Protein AF-A0A354P8U9-F1 (afdb_monomer_lite)

Radius of gyration: 21.54 Å; chains: 1; bounding box: 52×64×54 Å

Sequence (150 aa):
MAADGHPPMDRATLKQTVLQDVIAKAKPCNTRRAKASRRRAGNVDAVLSGAEYPSIVEDTFCRHFPTTYRFIRDANKDGWEHQNVIRLLSMRESDLVIHRVARGLMSRQSGLVLTLHDSIFSPADSIHHAEREFREAFAERKIKMQLKIE

Secondary structure (DSSP, 8-state):
-----PPPPPHHHHHHHHHHHHHHT------------------S---SS-----SHHHHHHHHH-HHHHHHHHHHTGGGS-HHHHHHHHHHHHHIIIIIIIIHHHHHH-SS--EEETTEEE--GGGHHHHHHHHHHHHHHTTPPP-----

Structure (mmCIF, N/CA/C/O backbone):
data_AF-A0A354P8U9-F1
#
_entry.id   AF-A0A354P8U9-F1
#
loop_
_atom_site.group_PDB
_atom_site.id
_atom_site.type_symbol
_atom_site.label_atom_id
_atom_site.label_alt_id
_atom_site.label_comp_id
_atom_site.label_asym_id
_atom_site.label_entity_id
_atom_site.label_seq_id
_atom_site.pdbx_PDB_ins_code
_atom_site.Cartn_x
_atom_site.Cartn_y
_atom_site.Cartn_z
_atom_site.occupancy
_atom_site.B_iso_or_equiv
_atom_site.auth_seq_id
_atom_site.auth_comp_id
_atom_site.auth_asym_id
_atom_site.auth_atom_id
_atom_site.pdbx_PDB_model_num
ATOM 1 N N . MET A 1 1 ? 36.461 36.194 -2.225 1.00 44.88 1 MET A N 1
ATOM 2 C CA . MET A 1 1 ? 35.909 34.852 -1.943 1.00 44.88 1 MET A CA 1
ATOM 3 C C . MET A 1 1 ? 34.410 35.021 -1.749 1.00 44.88 1 MET A C 1
ATOM 5 O O . MET A 1 1 ? 33.996 35.414 -0.669 1.00 44.88 1 MET A O 1
ATOM 9 N N . ALA A 1 2 ? 33.624 34.876 -2.818 1.00 40.34 2 ALA A N 1
ATOM 10 C CA . ALA A 1 2 ? 32.165 34.937 -2.748 1.00 40.34 2 ALA A CA 1
ATOM 11 C C . ALA A 1 2 ? 31.645 33.506 -2.577 1.00 40.34 2 ALA A C 1
ATOM 13 O O . ALA A 1 2 ? 32.048 32.618 -3.324 1.00 40.34 2 ALA A O 1
ATOM 14 N N . ALA A 1 3 ? 30.841 33.277 -1.542 1.00 47.34 3 ALA A N 1
ATOM 15 C CA . ALA A 1 3 ? 30.210 31.993 -1.288 1.00 47.34 3 ALA A CA 1
ATOM 16 C C . ALA A 1 3 ? 28.950 31.886 -2.157 1.00 47.34 3 ALA A C 1
ATOM 18 O O . ALA A 1 3 ? 28.000 32.644 -1.955 1.00 47.34 3 ALA A O 1
ATOM 19 N N . ASP A 1 4 ? 28.953 30.959 -3.115 1.00 53.81 4 ASP A N 1
ATOM 20 C CA . ASP A 1 4 ? 27.786 30.626 -3.932 1.00 53.81 4 ASP A CA 1
ATOM 21 C C . ASP A 1 4 ? 26.738 29.912 -3.068 1.00 53.81 4 ASP A C 1
ATOM 23 O O . ASP A 1 4 ? 26.739 28.692 -2.889 1.00 53.81 4 ASP A O 1
ATOM 27 N N . GLY A 1 5 ? 25.849 30.704 -2.473 1.00 48.47 5 GLY A N 1
ATOM 28 C CA . GLY A 1 5 ? 24.690 30.219 -1.738 1.00 48.47 5 GLY A CA 1
ATOM 29 C C . GLY A 1 5 ? 23.571 29.838 -2.699 1.00 48.47 5 GLY A C 1
ATOM 30 O O . GLY A 1 5 ? 22.739 30.677 -3.042 1.00 48.47 5 GLY A O 1
ATOM 31 N N . HIS A 1 6 ? 23.514 28.572 -3.112 1.00 54.97 6 HIS A N 1
ATOM 32 C CA . HIS A 1 6 ? 22.300 28.053 -3.736 1.00 54.97 6 HIS A CA 1
ATOM 33 C C . HIS A 1 6 ? 21.184 27.954 -2.683 1.00 54.97 6 HIS A C 1
ATOM 35 O O . HIS A 1 6 ? 21.385 27.329 -1.638 1.00 54.97 6 HIS A O 1
ATOM 41 N N . PRO A 1 7 ? 20.008 28.560 -2.927 1.00 65.25 7 PRO A N 1
ATOM 42 C CA . PRO A 1 7 ? 18.898 28.482 -1.992 1.00 65.25 7 PRO A CA 1
ATOM 43 C C . PRO A 1 7 ? 18.408 27.029 -1.861 1.00 65.25 7 PRO A C 1
ATOM 45 O O . PRO A 1 7 ? 18.417 26.282 -2.845 1.00 65.25 7 PRO A O 1
ATOM 48 N N . PRO A 1 8 ? 17.966 26.608 -0.663 1.00 62.41 8 PRO A N 1
ATOM 49 C CA . PRO A 1 8 ? 17.454 25.262 -0.450 1.00 62.41 8 PRO A CA 1
ATOM 50 C C . PRO A 1 8 ? 16.191 25.044 -1.291 1.00 62.41 8 PRO A C 1
ATOM 52 O O . PRO A 1 8 ? 15.182 25.724 -1.104 1.00 62.41 8 PRO A O 1
ATOM 55 N N . MET A 1 9 ? 16.245 24.089 -2.223 1.00 64.44 9 MET A N 1
ATOM 56 C CA . MET A 1 9 ? 15.067 23.669 -2.982 1.00 64.44 9 MET A CA 1
ATOM 57 C C . MET A 1 9 ? 14.071 22.957 -2.067 1.00 64.44 9 MET A C 1
ATOM 59 O O . MET A 1 9 ? 14.427 22.044 -1.319 1.00 64.44 9 MET A O 1
ATOM 63 N N . ASP A 1 10 ? 12.801 23.342 -2.174 1.00 77.69 10 ASP A N 1
ATOM 64 C CA . ASP A 1 10 ? 11.712 22.673 -1.478 1.00 77.69 10 ASP A CA 1
ATOM 65 C C . ASP A 1 10 ? 11.542 21.219 -1.982 1.00 77.69 10 ASP A C 1
ATOM 67 O O . ASP A 1 10 ? 11.793 20.875 -3.142 1.00 77.69 10 ASP A O 1
ATOM 71 N N . ARG A 1 11 ? 11.109 20.335 -1.080 1.00 59.62 11 ARG A N 1
ATOM 72 C CA . ARG A 1 11 ? 10.991 18.889 -1.307 1.00 59.62 11 ARG A CA 1
ATOM 73 C C . ARG A 1 11 ? 9.968 18.519 -2.392 1.00 59.62 11 ARG A C 1
ATOM 75 O O . ARG A 1 11 ? 10.105 17.457 -3.003 1.00 59.62 11 ARG A O 1
ATOM 82 N N . ALA A 1 12 ? 8.944 19.339 -2.619 1.00 64.69 12 ALA A N 1
ATOM 83 C CA . ALA A 1 12 ? 7.984 19.194 -3.710 1.00 64.69 12 ALA A CA 1
ATOM 84 C C . ALA A 1 12 ? 8.638 19.528 -5.055 1.00 64.69 12 ALA A C 1
ATOM 86 O O . ALA A 1 12 ? 8.553 18.720 -5.983 1.00 64.69 12 ALA A O 1
ATOM 87 N N . THR A 1 13 ? 9.386 20.633 -5.112 1.00 64.25 13 THR A N 1
ATOM 88 C CA . THR A 1 13 ? 10.177 21.020 -6.287 1.00 64.25 13 THR A CA 1
ATOM 89 C C . THR A 1 13 ? 11.201 19.938 -6.648 1.00 64.25 13 THR A C 1
ATOM 91 O O . THR A 1 13 ? 11.253 19.511 -7.796 1.00 64.25 13 THR A O 1
ATOM 94 N N . LEU A 1 14 ? 11.917 19.36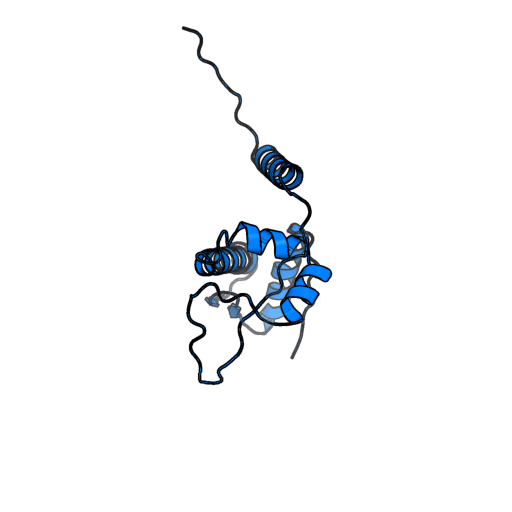7 -5.669 1.00 58.44 14 LEU A N 1
ATOM 95 C CA . LEU A 1 14 ? 12.868 18.270 -5.914 1.00 58.44 14 LEU A CA 1
ATOM 96 C C . LEU A 1 14 ? 12.197 17.037 -6.548 1.00 58.44 14 LEU A C 1
ATOM 98 O O . LEU A 1 14 ? 12.719 16.452 -7.496 1.00 58.44 14 LEU A O 1
ATOM 102 N N . LYS A 1 15 ? 11.020 16.641 -6.049 1.00 60.38 15 LYS A N 1
ATOM 103 C CA . LYS A 1 15 ? 10.273 15.492 -6.588 1.00 60.38 15 LYS A CA 1
ATOM 104 C C . LYS A 1 15 ? 9.775 15.747 -8.007 1.00 60.38 15 LYS A C 1
ATOM 106 O O . LYS A 1 15 ? 9.801 14.832 -8.827 1.00 60.38 15 LYS A O 1
ATOM 111 N N . GLN A 1 16 ? 9.327 16.966 -8.289 1.00 61.44 16 GLN A N 1
ATOM 112 C CA . GLN A 1 16 ? 8.817 17.340 -9.602 1.00 61.44 16 GLN A CA 1
ATOM 113 C C . GLN A 1 16 ? 9.941 17.413 -10.641 1.00 61.44 16 GLN A C 1
ATOM 115 O O . GLN A 1 16 ? 9.772 16.892 -11.743 1.00 61.44 16 GLN A O 1
ATOM 120 N N . THR A 1 17 ? 11.108 17.945 -10.266 1.00 59.94 17 THR A N 1
ATOM 121 C CA . THR A 1 17 ? 12.295 17.985 -11.130 1.00 59.94 17 THR A CA 1
ATOM 122 C C . THR A 1 17 ? 12.790 16.580 -11.459 1.00 59.94 17 THR A C 1
ATOM 124 O O . THR A 1 17 ? 12.998 16.272 -12.626 1.00 59.94 17 THR A O 1
ATOM 127 N N . VAL A 1 18 ? 12.882 15.681 -10.470 1.00 57.62 18 VAL A N 1
ATOM 128 C CA . VAL A 1 18 ? 13.285 14.282 -10.709 1.00 57.62 18 VAL A CA 1
ATOM 129 C C . VAL A 1 18 ? 12.290 13.560 -11.625 1.00 57.62 18 VAL A C 1
ATOM 131 O O . VAL A 1 18 ? 12.704 12.834 -12.525 1.00 57.62 18 VAL A O 1
ATOM 134 N N . LEU A 1 19 ? 10.983 13.781 -11.450 1.00 46.91 19 LEU A N 1
ATOM 135 C CA . LEU A 1 19 ? 9.963 13.147 -12.287 1.00 46.91 19 LEU A CA 1
ATOM 136 C C . LEU A 1 19 ? 10.018 13.639 -13.744 1.00 46.91 19 LEU A C 1
ATOM 138 O O . LEU A 1 19 ? 9.897 12.831 -14.663 1.00 46.91 19 LEU A O 1
ATOM 142 N N . GLN A 1 20 ? 10.231 14.941 -13.968 1.00 54.81 20 GLN A N 1
ATOM 143 C CA . GLN A 1 20 ? 10.373 15.482 -15.323 1.00 54.81 20 GLN A CA 1
ATOM 144 C C . GLN A 1 20 ? 11.660 15.019 -16.007 1.00 54.81 20 GLN A C 1
ATOM 146 O O . GLN A 1 20 ? 11.632 14.712 -17.196 1.00 54.81 20 GLN A O 1
ATOM 151 N N . ASP A 1 21 ? 12.752 14.880 -15.258 1.00 55.19 21 ASP A N 1
ATOM 152 C CA . ASP A 1 21 ? 14.028 14.404 -15.793 1.00 55.19 21 ASP A CA 1
ATOM 153 C C . ASP A 1 21 ? 13.956 12.919 -16.205 1.00 55.19 21 ASP A C 1
ATOM 155 O O . ASP A 1 21 ? 14.505 12.514 -17.233 1.00 55.19 21 ASP A O 1
ATOM 159 N N . VAL A 1 22 ? 13.191 12.115 -15.455 1.00 53.62 22 VAL A N 1
ATOM 160 C CA . VAL A 1 22 ? 12.872 10.719 -15.803 1.00 53.62 22 VAL A CA 1
ATOM 161 C C . VAL A 1 22 ? 12.009 10.646 -17.064 1.00 53.62 22 VAL A C 1
ATOM 163 O O . VAL A 1 22 ? 12.269 9.806 -17.922 1.00 53.62 22 VAL A O 1
ATOM 166 N N . ILE A 1 23 ? 11.024 11.538 -17.222 1.00 56.09 23 ILE A N 1
ATOM 167 C CA . ILE A 1 23 ? 10.161 11.593 -18.416 1.00 56.09 23 ILE A CA 1
ATOM 168 C C . ILE A 1 23 ? 10.946 12.063 -19.651 1.00 56.09 23 ILE A C 1
ATOM 170 O O . ILE A 1 23 ? 10.791 11.482 -20.725 1.00 56.09 23 ILE A O 1
ATOM 174 N N . ALA A 1 24 ? 11.821 13.060 -19.509 1.00 55.09 24 ALA A N 1
ATOM 175 C CA . ALA A 1 24 ? 12.616 13.608 -20.609 1.00 55.09 24 ALA A CA 1
ATOM 176 C C . ALA A 1 24 ? 13.682 12.623 -21.128 1.00 55.09 24 ALA A C 1
ATOM 178 O O . ALA A 1 24 ? 13.987 12.605 -22.319 1.00 55.09 24 ALA A O 1
ATOM 179 N N . LYS A 1 25 ? 14.223 11.759 -20.259 1.00 54.72 25 LYS A N 1
ATOM 180 C CA . LYS A 1 25 ? 15.235 10.742 -20.622 1.00 54.72 25 LYS A CA 1
ATOM 181 C C . LYS A 1 25 ? 14.635 9.436 -21.148 1.00 54.72 25 LYS A C 1
ATOM 183 O O . LYS A 1 25 ? 15.355 8.518 -21.549 1.00 54.72 25 LYS A O 1
ATOM 188 N N . ALA A 1 26 ? 13.314 9.345 -21.169 1.00 40.09 26 ALA A N 1
ATOM 189 C CA . ALA A 1 26 ? 12.591 8.118 -21.409 1.00 40.09 26 ALA A CA 1
ATOM 190 C C . ALA A 1 26 ? 12.460 7.824 -22.920 1.00 40.09 26 ALA A C 1
ATOM 192 O O . ALA A 1 26 ? 11.465 8.179 -23.548 1.00 40.09 26 ALA A O 1
ATOM 193 N N . LYS A 1 27 ? 13.439 7.122 -23.511 1.00 39.12 27 LYS A N 1
ATOM 194 C CA . LYS A 1 27 ? 13.371 6.662 -24.914 1.00 39.12 27 LYS A CA 1
ATOM 195 C C . LYS A 1 27 ? 12.148 5.755 -25.174 1.00 39.12 27 LYS A C 1
ATOM 197 O O . LYS A 1 27 ? 11.745 5.003 -24.276 1.00 39.12 27 LYS A O 1
ATOM 202 N N . PRO A 1 28 ? 11.567 5.787 -26.392 1.00 40.31 28 PRO A N 1
ATOM 203 C CA . PRO A 1 28 ? 10.481 4.890 -26.773 1.00 40.31 28 PRO A CA 1
ATOM 204 C C . PRO A 1 28 ? 10.956 3.431 -26.750 1.00 40.31 28 PRO A C 1
ATOM 206 O O . PRO A 1 28 ? 12.043 3.103 -27.230 1.00 40.31 28 PRO A O 1
ATOM 209 N N . CYS A 1 29 ? 10.137 2.568 -26.146 1.00 38.75 29 CYS A N 1
ATOM 210 C CA . CYS A 1 29 ? 10.390 1.138 -26.013 1.00 38.75 29 CYS A CA 1
ATOM 211 C C . CYS A 1 29 ? 10.425 0.499 -27.407 1.00 38.75 29 CYS A C 1
ATOM 213 O O . CYS A 1 29 ? 9.406 0.412 -28.088 1.00 38.75 29 CYS A O 1
ATOM 215 N N . ASN A 1 30 ? 11.614 0.099 -27.852 1.00 40.59 30 ASN A N 1
ATOM 216 C CA . ASN A 1 30 ? 11.803 -0.526 -29.151 1.00 40.59 30 ASN A CA 1
ATOM 217 C C . ASN A 1 30 ? 11.517 -2.029 -29.009 1.00 40.59 30 ASN A C 1
ATOM 219 O O . ASN A 1 30 ? 12.360 -2.799 -28.549 1.00 40.59 30 ASN A O 1
ATOM 223 N N . THR A 1 31 ? 10.305 -2.446 -29.372 1.00 44.47 31 THR A N 1
ATOM 224 C CA . THR A 1 31 ? 9.878 -3.850 -29.426 1.00 44.47 31 THR A CA 1
ATOM 225 C C . THR A 1 31 ? 10.589 -4.570 -30.570 1.00 44.47 31 THR A C 1
ATOM 227 O O . THR A 1 31 ? 10.040 -4.677 -31.664 1.00 44.47 31 THR A O 1
ATOM 230 N N . ARG A 1 32 ? 11.824 -5.040 -30.362 1.00 48.34 32 ARG A N 1
ATOM 231 C CA . ARG A 1 32 ? 12.491 -5.998 -31.265 1.00 48.34 32 ARG A CA 1
ATOM 232 C C . ARG A 1 32 ? 13.699 -6.646 -30.587 1.00 48.34 32 ARG A C 1
ATOM 234 O O . ARG A 1 32 ? 14.801 -6.114 -30.660 1.00 48.34 32 ARG A O 1
ATOM 241 N N . ARG A 1 33 ? 13.495 -7.833 -30.004 1.00 40.75 33 ARG A N 1
ATOM 242 C CA . ARG A 1 33 ? 14.485 -8.930 -29.952 1.00 40.75 33 ARG A CA 1
ATOM 243 C C . ARG A 1 33 ? 13.848 -10.207 -29.394 1.00 40.75 33 ARG A C 1
ATOM 245 O O . ARG A 1 33 ? 14.095 -10.612 -28.275 1.00 40.75 33 ARG A O 1
ATOM 252 N N . ALA A 1 34 ? 13.037 -10.864 -30.217 1.00 44.59 34 ALA A N 1
ATOM 253 C CA . ALA A 1 34 ? 12.682 -12.260 -30.000 1.00 44.59 34 ALA A CA 1
ATOM 254 C C . ALA A 1 34 ? 13.612 -13.126 -30.855 1.00 44.59 34 ALA A C 1
ATOM 256 O O . ALA A 1 34 ? 13.395 -13.212 -32.062 1.00 44.59 34 ALA A O 1
ATOM 257 N N . LYS A 1 35 ? 14.637 -13.752 -30.259 1.00 41.91 35 LYS A N 1
ATOM 258 C CA . LYS A 1 35 ? 15.224 -15.004 -30.769 1.00 41.91 35 LYS A CA 1
ATOM 259 C C . LYS A 1 35 ? 15.865 -15.830 -29.644 1.00 41.91 35 LYS A C 1
ATOM 261 O O . LYS A 1 35 ? 16.889 -15.445 -29.102 1.00 41.91 35 LYS A O 1
ATOM 266 N N . ALA A 1 36 ? 15.291 -17.026 -29.489 1.00 42.12 36 ALA A N 1
ATOM 267 C CA . ALA A 1 36 ? 15.889 -18.292 -29.058 1.00 42.12 36 ALA A CA 1
ATOM 268 C C . ALA A 1 36 ? 16.226 -18.507 -27.569 1.00 42.12 36 ALA A C 1
ATOM 270 O O . ALA A 1 36 ? 17.277 -18.102 -27.100 1.00 42.12 36 ALA A O 1
ATOM 271 N N . SER A 1 37 ? 15.449 -19.376 -26.910 1.00 38.56 37 SER A N 1
ATOM 272 C CA . SER A 1 37 ? 15.976 -20.651 -26.391 1.00 38.56 37 SER A CA 1
ATOM 273 C C . SER A 1 37 ? 14.838 -21.620 -26.032 1.00 38.56 37 SER A C 1
ATOM 275 O O . SER A 1 37 ? 13.825 -21.240 -25.456 1.00 38.56 37 SER A O 1
ATOM 277 N N . ARG A 1 38 ? 14.991 -22.881 -26.446 1.00 49.38 38 ARG A N 1
ATOM 278 C CA . ARG A 1 38 ? 14.077 -24.020 -26.259 1.00 49.38 38 ARG A CA 1
ATOM 279 C C . ARG A 1 38 ? 14.610 -24.920 -25.129 1.00 49.38 38 ARG A C 1
ATOM 281 O O . ARG A 1 38 ? 15.806 -25.189 -25.127 1.00 49.38 38 ARG A O 1
ATOM 288 N N . ARG A 1 39 ? 13.682 -25.552 -24.380 1.00 45.06 39 ARG A N 1
ATOM 289 C CA . ARG A 1 39 ? 13.834 -26.715 -23.449 1.00 45.06 39 ARG A CA 1
ATOM 290 C C . ARG A 1 39 ? 14.502 -26.349 -22.103 1.00 45.06 39 ARG A C 1
ATOM 292 O O . ARG A 1 39 ? 15.536 -25.712 -22.108 1.00 45.06 39 ARG A O 1
ATOM 299 N N . ARG A 1 40 ? 13.998 -26.711 -20.915 1.00 39.69 40 ARG A N 1
ATOM 300 C CA . ARG A 1 40 ? 13.453 -27.986 -20.399 1.00 39.69 40 ARG A CA 1
ATOM 301 C C . ARG A 1 40 ? 12.501 -27.741 -19.212 1.00 39.69 40 ARG A C 1
ATOM 303 O O . ARG A 1 40 ? 12.618 -26.739 -18.522 1.00 39.69 40 ARG A O 1
ATOM 310 N N . ALA A 1 41 ? 11.618 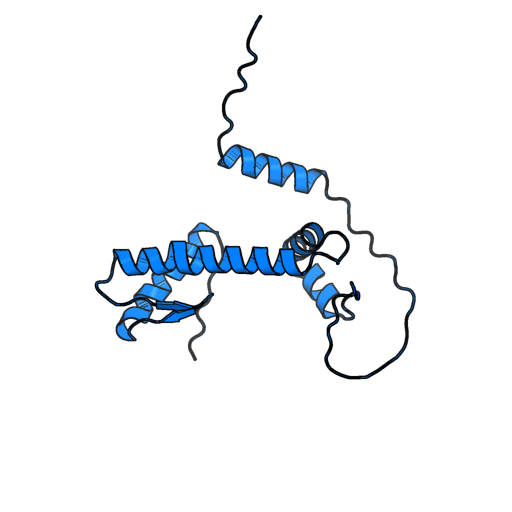-28.709 -18.976 1.00 49.34 41 ALA A N 1
ATOM 311 C CA . ALA A 1 41 ? 10.820 -28.851 -17.764 1.00 49.34 41 ALA A CA 1
ATOM 312 C C . ALA A 1 41 ? 11.678 -29.376 -16.598 1.00 49.34 41 ALA A C 1
ATOM 314 O O . ALA A 1 41 ? 12.513 -30.257 -16.813 1.00 49.34 41 ALA A O 1
ATOM 315 N N . GLY A 1 42 ? 11.436 -28.872 -15.387 1.00 36.66 42 GLY A N 1
ATOM 316 C CA . GLY A 1 42 ? 11.992 -29.414 -14.145 1.00 36.66 42 GLY A CA 1
ATOM 317 C C . GLY A 1 42 ? 12.020 -28.389 -13.011 1.00 36.66 42 GLY A C 1
ATOM 318 O O . GLY A 1 42 ? 12.809 -27.461 -13.072 1.00 36.66 42 GLY A O 1
ATOM 319 N N . ASN A 1 43 ? 11.133 -28.593 -12.032 1.00 39.25 43 ASN A N 1
ATOM 320 C CA . ASN A 1 43 ? 11.117 -28.126 -10.639 1.00 39.25 43 ASN A CA 1
ATOM 321 C C . ASN A 1 43 ? 11.719 -26.762 -10.253 1.00 39.25 43 ASN A C 1
ATOM 323 O O . ASN A 1 43 ? 12.922 -26.560 -10.295 1.00 39.25 43 ASN A O 1
ATOM 327 N N . VAL A 1 44 ? 10.820 -25.915 -9.731 1.00 48.22 44 VAL A N 1
ATOM 328 C CA . VAL A 1 44 ? 10.940 -25.090 -8.511 1.00 48.22 44 VAL A CA 1
ATOM 329 C C . VAL A 1 44 ? 12.365 -24.727 -8.095 1.00 48.22 44 VAL A C 1
ATOM 331 O O . VAL A 1 44 ? 12.839 -25.128 -7.046 1.00 48.22 44 VAL A O 1
ATOM 334 N N . ASP A 1 45 ? 13.003 -23.912 -8.916 1.00 35.81 45 ASP A N 1
ATOM 335 C CA . ASP A 1 45 ? 13.990 -22.938 -8.489 1.00 35.81 45 ASP A CA 1
ATOM 336 C C . ASP A 1 45 ? 13.866 -21.794 -9.493 1.00 35.81 45 ASP A C 1
ATOM 338 O O . ASP A 1 45 ? 14.416 -21.827 -10.595 1.00 35.81 45 ASP A O 1
ATOM 342 N N . ALA A 1 46 ? 13.063 -20.785 -9.145 1.00 43.91 46 ALA A N 1
ATOM 343 C CA . ALA A 1 46 ? 13.072 -19.500 -9.835 1.00 43.91 46 ALA A CA 1
ATOM 344 C C . ALA A 1 46 ? 14.395 -18.797 -9.487 1.00 43.91 46 ALA A C 1
ATOM 346 O O . ALA A 1 46 ? 14.447 -17.829 -8.729 1.00 43.91 46 ALA A O 1
ATOM 347 N N . VAL A 1 47 ? 15.496 -19.368 -9.979 1.00 36.41 47 VAL A N 1
ATOM 348 C CA . VAL A 1 47 ? 16.845 -18.841 -9.853 1.00 36.41 47 VAL A CA 1
ATOM 349 C C . VAL A 1 47 ? 16.859 -17.503 -10.573 1.00 36.41 47 VAL A C 1
ATOM 351 O O . VAL A 1 47 ? 16.738 -17.464 -11.796 1.00 36.41 47 VAL A O 1
ATOM 354 N N . LEU A 1 48 ? 16.979 -16.435 -9.782 1.00 42.47 48 LEU A N 1
ATOM 355 C CA . LEU A 1 48 ? 17.965 -15.331 -9.783 1.00 42.47 48 LEU A CA 1
ATOM 356 C C . LEU A 1 48 ? 18.918 -15.110 -10.983 1.00 42.47 48 LEU A C 1
ATOM 358 O O . LEU A 1 48 ? 19.694 -14.163 -10.969 1.00 42.47 48 LEU A O 1
ATOM 362 N N . SER A 1 49 ? 18.905 -15.927 -12.024 1.00 38.72 49 SER A N 1
ATOM 363 C CA . SER A 1 49 ? 19.322 -15.509 -13.353 1.00 38.72 49 SER A CA 1
ATOM 364 C C . SER A 1 49 ? 18.236 -14.588 -13.896 1.00 38.72 49 SER A C 1
ATOM 366 O O . SER A 1 49 ? 17.060 -14.873 -13.690 1.00 38.72 49 SER A O 1
ATOM 368 N N . GLY A 1 50 ? 18.603 -13.489 -14.557 1.00 45.75 50 GLY A N 1
ATOM 369 C CA . GLY A 1 50 ? 17.684 -12.567 -15.236 1.00 45.75 50 GLY A CA 1
ATOM 370 C C . GLY A 1 50 ? 16.944 -13.218 -16.410 1.00 45.75 50 GLY A C 1
ATOM 371 O O . GLY A 1 50 ? 17.005 -12.722 -17.531 1.00 45.75 50 GLY A O 1
ATOM 372 N N . ALA A 1 51 ? 16.299 -14.356 -16.159 1.00 43.06 51 ALA A N 1
ATOM 373 C CA . ALA A 1 51 ? 15.404 -15.046 -17.046 1.00 43.06 51 ALA A CA 1
ATOM 374 C C . ALA A 1 51 ? 14.295 -14.057 -17.377 1.00 43.06 51 ALA A C 1
ATOM 376 O O . ALA A 1 51 ? 13.498 -13.676 -16.517 1.00 43.06 51 ALA A O 1
ATOM 377 N N . GLU A 1 52 ? 14.317 -13.593 -18.626 1.00 51.69 52 GLU A N 1
ATOM 378 C CA . GLU A 1 52 ? 13.196 -12.909 -19.247 1.00 51.69 52 GLU A CA 1
ATOM 379 C C . GLU A 1 52 ? 11.939 -13.689 -18.875 1.00 51.69 52 GLU A C 1
ATOM 381 O O . GLU A 1 52 ? 11.869 -14.898 -19.126 1.00 51.69 52 GLU A O 1
ATOM 386 N N . TYR A 1 53 ? 10.990 -13.024 -18.212 1.00 50.47 53 TYR A N 1
ATOM 387 C CA . TYR A 1 53 ? 9.705 -13.637 -17.930 1.00 50.47 53 TYR A CA 1
ATOM 388 C C . TYR A 1 53 ? 9.158 -14.087 -19.286 1.00 50.47 53 TYR A C 1
ATOM 390 O O . TYR A 1 53 ? 8.945 -13.260 -20.175 1.00 50.47 53 TYR A O 1
ATOM 398 N N . PRO A 1 54 ? 8.945 -15.393 -19.515 1.00 62.91 54 PRO A N 1
ATOM 399 C CA . PRO A 1 54 ? 8.146 -15.764 -20.651 1.00 62.91 54 PRO A CA 1
ATOM 400 C C . PRO A 1 54 ? 6.763 -15.169 -20.415 1.00 62.91 54 PRO A C 1
ATOM 402 O O . PRO A 1 54 ? 6.317 -15.030 -19.275 1.00 62.91 54 PRO A O 1
ATOM 405 N N . SER A 1 55 ? 6.038 -15.008 -21.510 1.00 63.88 55 SER A N 1
ATOM 406 C CA . SER A 1 55 ? 4.582 -15.002 -21.551 1.00 63.88 55 SER A CA 1
ATOM 407 C C . SER A 1 55 ? 3.931 -13.631 -21.596 1.00 63.88 55 SER A C 1
ATOM 409 O O . SER A 1 55 ? 4.245 -12.719 -20.842 1.00 63.88 55 SER A O 1
ATOM 411 N N . ILE A 1 56 ? 2.928 -13.583 -22.471 1.00 74.50 56 ILE A N 1
ATOM 412 C CA . ILE A 1 56 ? 1.662 -12.845 -22.418 1.00 74.50 56 ILE A CA 1
ATOM 413 C C . ILE A 1 56 ? 1.394 -12.007 -21.159 1.00 74.50 56 ILE A C 1
ATOM 415 O O . ILE A 1 56 ? 0.843 -10.921 -21.302 1.00 74.50 56 ILE A O 1
ATOM 419 N N . VAL A 1 57 ? 1.724 -12.476 -19.952 1.00 75.19 57 VAL A N 1
ATOM 420 C CA . VAL A 1 57 ? 1.584 -11.714 -18.706 1.00 75.19 57 VAL A CA 1
ATOM 421 C C . VAL A 1 57 ? 2.402 -10.421 -18.736 1.00 75.19 57 VAL A C 1
ATOM 423 O O . VAL A 1 57 ? 1.835 -9.369 -18.456 1.00 75.19 57 VAL A O 1
ATOM 426 N N . GLU A 1 58 ? 3.682 -10.460 -19.119 1.00 77.81 58 GLU A N 1
ATOM 427 C CA . GLU A 1 58 ? 4.525 -9.254 -19.176 1.00 77.81 58 GLU A CA 1
ATOM 428 C C . GLU A 1 58 ? 4.040 -8.297 -20.275 1.00 77.81 58 GLU A C 1
ATOM 430 O O . GLU A 1 58 ? 3.897 -7.101 -20.027 1.00 77.81 58 GLU A O 1
ATOM 435 N N . ASP A 1 59 ? 3.667 -8.821 -21.448 1.00 82.62 59 ASP A N 1
ATOM 436 C CA . ASP A 1 59 ? 3.095 -8.025 -22.545 1.00 82.62 59 ASP A CA 1
ATOM 437 C C . ASP A 1 59 ? 1.766 -7.361 -22.151 1.00 82.62 59 ASP A C 1
ATOM 439 O O . ASP A 1 59 ? 1.521 -6.189 -22.448 1.00 82.62 59 ASP A O 1
ATOM 443 N N . THR A 1 60 ? 0.896 -8.107 -21.468 1.00 84.31 60 THR A N 1
ATOM 444 C CA . THR A 1 60 ? -0.397 -7.621 -20.969 1.00 84.31 60 THR A CA 1
ATOM 445 C C . THR A 1 60 ? -0.175 -6.570 -19.889 1.00 84.31 60 THR A C 1
ATOM 447 O O . THR A 1 60 ? -0.766 -5.493 -19.945 1.00 84.31 60 THR A O 1
ATOM 450 N N . PHE A 1 61 ? 0.729 -6.827 -18.944 1.00 82.44 61 PHE A N 1
ATOM 451 C CA . PHE A 1 61 ? 1.071 -5.884 -17.887 1.00 82.44 61 PHE A CA 1
ATOM 452 C C . PHE A 1 61 ? 1.683 -4.597 -18.451 1.00 82.44 61 PHE A C 1
ATOM 454 O O . PHE A 1 61 ? 1.245 -3.509 -18.093 1.00 82.44 61 PHE A O 1
ATOM 461 N N . CYS A 1 62 ? 2.620 -4.700 -19.395 1.00 86.31 62 CYS A N 1
ATOM 462 C CA . CYS A 1 62 ? 3.202 -3.561 -20.104 1.00 86.31 62 CYS A CA 1
ATOM 463 C C . CYS A 1 62 ? 2.128 -2.741 -20.839 1.00 86.31 62 CYS A C 1
ATOM 465 O O . CYS A 1 62 ? 2.145 -1.511 -20.788 1.00 86.31 62 CYS A O 1
ATOM 467 N N . ARG A 1 63 ? 1.150 -3.405 -21.471 1.00 85.88 63 ARG A N 1
ATOM 468 C CA . ARG A 1 63 ? 0.047 -2.742 -22.183 1.00 85.88 63 ARG A CA 1
ATOM 469 C C . ARG A 1 63 ? -0.909 -2.003 -21.246 1.00 85.88 63 ARG A C 1
ATOM 471 O O . ARG A 1 63 ? -1.302 -0.882 -21.556 1.00 85.88 63 ARG A O 1
ATOM 478 N N . HIS A 1 64 ? -1.305 -2.622 -20.136 1.00 87.12 64 HIS A N 1
ATOM 479 C CA . HIS A 1 64 ? -2.294 -2.048 -19.216 1.00 87.12 64 HIS A CA 1
ATOM 480 C C . HIS A 1 64 ? -1.678 -1.109 -18.169 1.00 87.12 64 HIS A C 1
ATOM 482 O O . HIS A 1 64 ? -2.353 -0.196 -17.697 1.00 87.12 64 HIS A O 1
ATOM 488 N N . PHE A 1 65 ? -0.399 -1.292 -17.837 1.00 83.56 65 PHE A N 1
ATOM 489 C CA . PHE A 1 65 ? 0.311 -0.559 -16.787 1.00 83.56 65 PHE A CA 1
ATOM 490 C C . PHE A 1 65 ? 1.704 -0.087 -17.252 1.00 83.56 65 PHE A C 1
ATOM 492 O O . PHE A 1 65 ? 2.712 -0.383 -16.603 1.00 83.56 65 PHE A O 1
ATOM 499 N N . PRO A 1 66 ? 1.804 0.679 -18.355 1.00 85.00 66 PRO A N 1
ATOM 500 C CA . PRO A 1 66 ? 3.090 1.028 -18.967 1.00 85.00 66 PRO A CA 1
ATOM 501 C C . PRO A 1 66 ? 3.996 1.855 -18.046 1.00 85.00 66 PRO A C 1
ATOM 503 O O . PRO A 1 66 ? 5.217 1.706 -18.070 1.00 85.00 66 PRO A O 1
ATOM 506 N N . THR A 1 67 ? 3.420 2.720 -17.210 1.00 82.44 67 THR A N 1
ATOM 507 C CA . THR A 1 67 ? 4.164 3.539 -16.242 1.00 82.44 67 THR A CA 1
ATOM 508 C C . THR A 1 67 ? 4.767 2.689 -15.128 1.00 82.44 67 THR A C 1
ATOM 510 O O . THR A 1 67 ? 5.957 2.815 -14.846 1.00 82.44 67 THR A O 1
ATOM 513 N N . THR A 1 68 ? 3.978 1.786 -14.540 1.00 80.62 68 THR A N 1
ATOM 514 C CA . THR A 1 68 ? 4.436 0.839 -13.513 1.00 80.62 68 THR A CA 1
ATOM 515 C C . THR A 1 68 ? 5.489 -0.108 -14.071 1.00 80.62 68 THR A C 1
ATOM 517 O O . THR A 1 68 ? 6.514 -0.331 -13.435 1.00 80.62 68 THR A O 1
ATOM 520 N N . TYR A 1 69 ? 5.277 -0.616 -15.286 1.00 82.81 69 TYR A N 1
ATOM 521 C CA . TYR A 1 69 ? 6.242 -1.471 -15.965 1.00 82.81 69 TYR A CA 1
ATOM 522 C C . TYR A 1 69 ? 7.591 -0.768 -16.160 1.00 82.81 69 TYR A C 1
ATOM 524 O O . TYR A 1 69 ? 8.626 -1.320 -15.792 1.00 82.81 69 TYR A O 1
ATOM 532 N N . ARG A 1 70 ? 7.596 0.479 -16.656 1.00 83.19 70 ARG A N 1
ATOM 533 C CA . ARG A 1 70 ? 8.836 1.264 -16.795 1.00 83.19 70 ARG A CA 1
ATOM 534 C C . ARG A 1 70 ? 9.516 1.499 -15.458 1.00 83.19 70 ARG A C 1
ATOM 536 O O . ARG A 1 70 ? 10.707 1.253 -15.360 1.00 83.19 70 ARG A O 1
ATOM 543 N N . PHE A 1 71 ? 8.762 1.874 -14.428 1.00 83.56 71 PHE A N 1
ATOM 544 C CA . PHE A 1 71 ? 9.307 2.029 -13.082 1.00 83.56 71 PHE A CA 1
ATOM 545 C C . PHE A 1 71 ? 9.988 0.747 -12.580 1.00 83.56 71 PHE A C 1
ATOM 547 O O . PHE A 1 71 ? 11.110 0.810 -12.088 1.00 83.56 71 PHE A O 1
ATOM 554 N N . ILE A 1 72 ? 9.347 -0.417 -12.743 1.00 80.56 72 ILE A N 1
ATOM 555 C CA . ILE A 1 72 ? 9.923 -1.711 -12.349 1.00 80.56 72 ILE A CA 1
ATOM 556 C C . ILE A 1 72 ? 11.197 -2.004 -13.147 1.00 80.56 72 ILE A C 1
ATOM 558 O O . ILE A 1 72 ? 12.175 -2.465 -12.568 1.00 80.56 72 ILE A O 1
ATOM 562 N N . ARG A 1 73 ? 11.213 -1.734 -14.458 1.00 80.75 73 ARG A N 1
ATOM 563 C CA . ARG A 1 73 ? 12.394 -1.957 -15.310 1.00 80.75 73 ARG A CA 1
ATOM 564 C C . ARG A 1 73 ? 13.535 -0.994 -14.987 1.00 80.75 73 ARG A C 1
ATOM 566 O O . ARG A 1 73 ? 14.682 -1.424 -14.963 1.00 80.75 73 ARG A O 1
ATOM 573 N N . ASP A 1 74 ? 13.226 0.263 -14.687 1.00 80.25 74 ASP A N 1
ATOM 574 C CA . ASP A 1 74 ? 14.205 1.272 -14.277 1.00 80.25 74 ASP A CA 1
ATOM 575 C C . ASP A 1 74 ? 14.803 0.936 -12.904 1.00 80.25 74 ASP A C 1
ATOM 577 O O . ASP A 1 74 ? 16.006 1.096 -12.697 1.00 80.25 74 ASP A O 1
ATOM 581 N N . ALA A 1 75 ? 13.975 0.436 -11.981 1.00 74.62 75 ALA A N 1
ATOM 582 C CA . ALA A 1 75 ? 14.398 -0.010 -10.656 1.00 74.62 75 ALA A CA 1
ATOM 583 C C . ALA A 1 75 ? 15.110 -1.376 -10.675 1.00 74.62 75 ALA A C 1
ATOM 585 O O . ALA A 1 75 ? 15.885 -1.665 -9.772 1.00 74.62 75 ALA A O 1
ATOM 586 N N . ASN A 1 76 ? 14.865 -2.207 -11.692 1.00 75.69 76 ASN A N 1
ATOM 587 C CA . ASN A 1 76 ? 15.526 -3.495 -11.918 1.00 75.69 76 ASN A CA 1
ATOM 588 C C . ASN A 1 76 ? 16.537 -3.404 -13.070 1.00 75.69 76 ASN A C 1
ATOM 590 O O . ASN A 1 76 ? 16.529 -4.246 -13.978 1.00 75.69 76 ASN A O 1
ATOM 594 N N . LYS A 1 77 ? 17.357 -2.348 -13.086 1.00 66.19 77 LYS A N 1
ATOM 595 C CA . LYS A 1 77 ? 18.335 -2.134 -14.156 1.00 66.19 77 LYS A CA 1
ATOM 596 C C . LYS A 1 77 ? 19.212 -3.388 -14.286 1.00 66.19 77 LYS A C 1
ATOM 598 O O . LYS A 1 77 ? 19.752 -3.884 -13.305 1.00 66.19 77 LYS A O 1
ATOM 603 N N . ASP A 1 78 ? 19.257 -3.943 -15.494 1.00 63.22 78 ASP A N 1
ATOM 604 C CA . ASP A 1 78 ? 20.016 -5.149 -15.866 1.00 63.22 78 ASP A CA 1
ATOM 605 C C . ASP A 1 78 ? 19.525 -6.494 -15.285 1.00 63.22 78 ASP A C 1
ATOM 607 O O . ASP A 1 78 ? 20.175 -7.522 -15.464 1.00 63.22 78 ASP A O 1
ATOM 611 N N . GLY A 1 79 ? 18.346 -6.542 -14.652 1.00 61.62 79 GLY A N 1
ATOM 612 C CA . GLY A 1 79 ? 17.698 -7.795 -14.229 1.00 61.62 79 GLY A CA 1
ATOM 613 C C . GLY A 1 79 ? 18.322 -8.483 -13.007 1.00 61.62 79 GLY A C 1
ATOM 614 O O . GLY A 1 79 ? 17.796 -9.496 -12.552 1.00 61.62 79 GLY A O 1
ATOM 615 N N . TRP A 1 80 ? 19.408 -7.929 -12.462 1.00 56.66 80 TRP A N 1
ATOM 616 C CA . TRP A 1 80 ? 20.120 -8.438 -11.282 1.00 56.66 80 TRP A CA 1
ATOM 617 C C . TRP A 1 80 ? 19.601 -7.862 -9.958 1.00 56.66 80 TRP A C 1
ATOM 619 O O . TRP A 1 80 ? 19.926 -8.365 -8.885 1.00 56.66 80 TRP A O 1
ATOM 629 N N . GLU A 1 81 ? 18.756 -6.834 -10.017 1.00 69.56 81 GLU A N 1
ATOM 630 C CA . GLU A 1 81 ? 18.315 -6.065 -8.853 1.00 69.56 81 GLU A CA 1
ATOM 631 C C . GLU A 1 81 ? 16.848 -6.315 -8.485 1.00 69.56 81 GLU A C 1
ATOM 633 O O . GLU A 1 81 ? 16.213 -5.510 -7.804 1.00 69.56 81 GLU A O 1
ATOM 638 N N . HIS A 1 82 ? 16.280 -7.455 -8.880 1.00 73.62 82 HIS A N 1
ATOM 639 C CA . HIS A 1 82 ? 14.883 -7.773 -8.573 1.00 73.62 82 HIS A CA 1
ATOM 640 C C . HIS A 1 82 ? 14.590 -7.714 -7.061 1.00 73.62 82 HIS A C 1
ATOM 642 O O . HIS A 1 82 ? 13.545 -7.218 -6.638 1.00 73.62 82 HIS A O 1
ATOM 648 N N . GLN A 1 83 ? 15.561 -8.115 -6.233 1.00 73.62 83 GLN A N 1
ATOM 649 C CA . GLN A 1 83 ? 15.482 -7.973 -4.778 1.00 73.62 83 GLN A CA 1
ATOM 650 C C . GLN A 1 83 ? 15.374 -6.510 -4.316 1.00 73.62 83 GLN A C 1
ATOM 652 O O . GLN A 1 83 ? 14.718 -6.244 -3.312 1.00 73.62 83 GLN A O 1
ATOM 657 N N . ASN A 1 84 ? 15.973 -5.552 -5.031 1.00 76.94 84 ASN A N 1
ATOM 658 C CA . ASN A 1 84 ? 15.864 -4.126 -4.713 1.00 76.94 84 ASN A CA 1
ATOM 659 C C .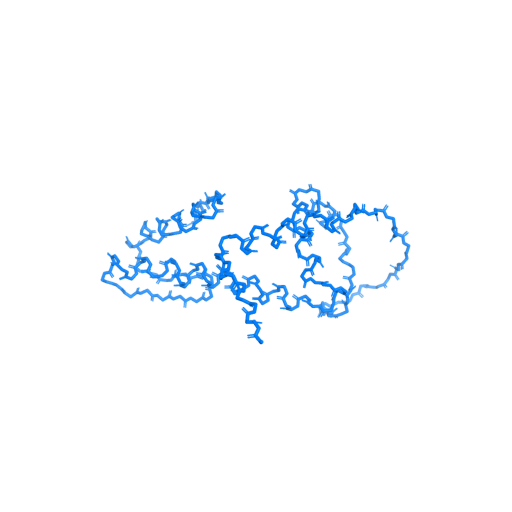 ASN A 1 84 ? 14.461 -3.599 -5.017 1.00 76.94 84 ASN A C 1
ATOM 661 O O . ASN A 1 84 ? 13.925 -2.826 -4.225 1.00 76.94 84 ASN A O 1
ATOM 665 N N . VAL A 1 85 ? 13.836 -4.057 -6.108 1.00 80.00 85 VAL A N 1
ATOM 666 C CA . VAL A 1 85 ? 12.435 -3.724 -6.411 1.00 80.00 85 VAL A CA 1
ATOM 667 C C . VAL A 1 85 ? 11.507 -4.269 -5.336 1.00 80.00 85 VAL A C 1
ATOM 669 O O . VAL A 1 85 ? 10.683 -3.519 -4.818 1.00 80.00 85 VAL A O 1
ATOM 672 N N . ILE A 1 86 ? 11.676 -5.538 -4.950 1.00 81.00 86 ILE A N 1
ATOM 673 C CA . ILE A 1 86 ? 10.894 -6.141 -3.865 1.00 81.00 86 ILE A CA 1
ATOM 674 C C . ILE A 1 86 ? 11.086 -5.342 -2.575 1.00 81.00 86 ILE A C 1
ATOM 676 O O . ILE A 1 86 ? 10.105 -4.906 -1.984 1.00 81.00 86 ILE A O 1
ATOM 680 N N . ARG A 1 87 ? 12.334 -5.060 -2.174 1.00 83.44 87 ARG A N 1
ATOM 681 C CA . ARG A 1 87 ? 12.621 -4.244 -0.982 1.00 83.44 87 ARG A CA 1
ATOM 682 C C . ARG A 1 87 ? 11.952 -2.876 -1.049 1.00 83.44 87 ARG A C 1
ATOM 684 O O . ARG A 1 87 ? 11.387 -2.435 -0.055 1.00 83.44 87 ARG A O 1
ATOM 691 N N . LEU A 1 88 ? 11.990 -2.213 -2.204 1.00 84.06 88 LEU A N 1
ATOM 692 C CA . LEU A 1 88 ? 11.360 -0.912 -2.390 1.00 84.06 88 LEU A CA 1
ATOM 693 C C . LEU A 1 88 ? 9.839 -0.998 -2.238 1.00 84.06 88 LEU A C 1
ATOM 695 O O . LEU A 1 88 ? 9.262 -0.161 -1.547 1.00 84.06 88 LEU A O 1
ATOM 699 N N . LEU A 1 89 ? 9.194 -1.995 -2.847 1.00 84.81 89 LEU A N 1
ATOM 700 C CA . LEU A 1 89 ? 7.753 -2.213 -2.715 1.00 84.81 89 LEU A CA 1
ATOM 701 C C . LEU A 1 89 ? 7.378 -2.528 -1.264 1.00 84.81 89 LEU A C 1
ATOM 703 O O . LEU A 1 89 ? 6.553 -1.817 -0.697 1.00 84.81 89 LEU A O 1
ATOM 707 N N . SER A 1 90 ? 8.082 -3.459 -0.618 1.00 84.81 90 SER A N 1
ATOM 708 C CA . SER A 1 90 ? 7.856 -3.802 0.789 1.00 84.81 90 SER A CA 1
ATOM 709 C C . SER A 1 90 ? 8.078 -2.616 1.733 1.00 84.81 90 SER A C 1
ATOM 711 O O . SER A 1 90 ? 7.328 -2.439 2.692 1.00 84.81 90 SER A O 1
ATOM 713 N N . MET A 1 91 ? 9.067 -1.754 1.464 1.00 86.69 91 MET A N 1
ATOM 714 C CA . MET A 1 91 ? 9.250 -0.501 2.206 1.00 86.69 91 MET A CA 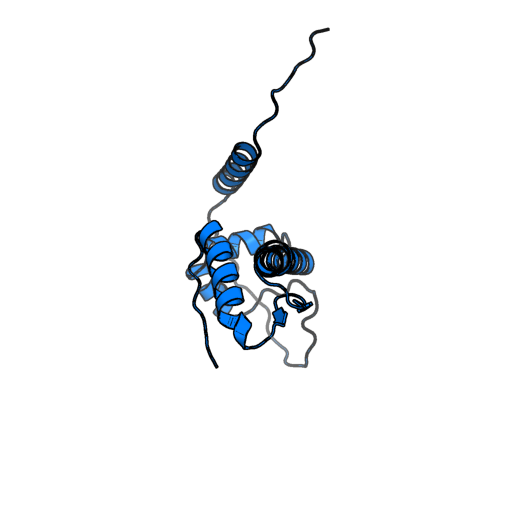1
ATOM 715 C C . MET A 1 91 ? 8.067 0.456 2.016 1.00 86.69 91 MET A C 1
ATOM 717 O O . MET A 1 91 ? 7.658 1.119 2.967 1.00 86.69 91 MET A O 1
ATOM 721 N N . ARG A 1 92 ? 7.515 0.558 0.801 1.00 86.62 92 ARG A N 1
ATOM 722 C CA . ARG A 1 92 ? 6.367 1.434 0.507 1.00 86.62 92 ARG A CA 1
ATOM 723 C C . ARG A 1 92 ? 5.064 0.915 1.103 1.00 86.62 92 ARG A C 1
ATOM 725 O O . ARG A 1 92 ? 4.249 1.731 1.538 1.00 86.62 92 ARG A O 1
ATOM 732 N N . GLU A 1 93 ? 4.883 -0.398 1.119 1.00 87.44 93 GLU A N 1
ATOM 733 C CA . GLU A 1 93 ? 3.768 -1.081 1.777 1.00 87.44 93 GLU A CA 1
ATOM 734 C C . GLU A 1 93 ? 3.850 -0.889 3.291 1.00 87.44 93 GLU A C 1
ATOM 736 O O . GLU A 1 93 ? 2.899 -0.400 3.898 1.00 87.44 93 GLU A O 1
ATOM 741 N N . SER A 1 94 ? 5.023 -1.131 3.881 1.00 88.56 94 SER A N 1
ATOM 742 C CA . SER A 1 94 ? 5.255 -0.925 5.315 1.00 88.56 94 SER A CA 1
ATOM 743 C C . SER A 1 94 ? 5.050 0.539 5.725 1.00 88.56 94 SER A C 1
ATOM 745 O O . SER A 1 94 ? 4.425 0.810 6.745 1.00 88.56 94 SER A O 1
ATOM 747 N N . ASP A 1 95 ? 5.511 1.505 4.919 1.00 89.69 95 ASP A N 1
ATOM 748 C CA . ASP A 1 95 ? 5.258 2.936 5.157 1.00 89.69 95 ASP A CA 1
ATOM 749 C C . ASP A 1 95 ? 3.762 3.272 5.147 1.00 89.69 95 ASP A C 1
ATOM 751 O O . ASP A 1 95 ? 3.290 4.045 5.981 1.00 89.69 95 ASP A O 1
ATOM 755 N N . LEU A 1 96 ? 2.997 2.682 4.225 1.00 90.00 96 LEU A N 1
ATOM 756 C CA . LEU A 1 96 ? 1.552 2.875 4.183 1.00 90.00 96 LEU A CA 1
ATOM 757 C C . LEU A 1 96 ? 0.890 2.305 5.444 1.00 90.00 96 LEU A C 1
ATOM 759 O O . LEU A 1 96 ? 0.189 3.028 6.149 1.00 90.00 96 LEU A O 1
ATOM 763 N N . VAL A 1 97 ? 1.134 1.030 5.740 1.00 90.50 97 VAL A N 1
ATOM 764 C CA . VAL A 1 97 ? 0.415 0.294 6.786 1.00 90.50 97 VAL A CA 1
ATOM 765 C C . VAL A 1 97 ? 0.855 0.726 8.183 1.00 90.50 97 VAL A C 1
ATOM 767 O O . VAL A 1 97 ? 0.019 1.069 9.016 1.00 90.50 97 VAL A O 1
ATOM 770 N N . ILE A 1 98 ? 2.160 0.786 8.446 1.00 88.69 98 ILE A N 1
ATOM 771 C CA . ILE A 1 98 ? 2.692 1.072 9.784 1.00 88.69 98 ILE A CA 1
ATOM 772 C C . ILE A 1 98 ? 2.662 2.575 10.064 1.00 88.69 98 ILE A C 1
ATOM 774 O O . ILE A 1 98 ? 2.141 3.017 11.087 1.00 88.69 98 ILE A O 1
ATOM 778 N N . HIS A 1 99 ? 3.218 3.393 9.168 1.00 87.38 99 HIS A N 1
ATOM 779 C CA . HIS A 1 99 ? 3.421 4.810 9.482 1.00 87.38 99 HIS A CA 1
ATOM 780 C C . HIS A 1 99 ? 2.196 5.686 9.233 1.00 87.38 99 HIS A C 1
ATOM 782 O O . HIS A 1 99 ? 2.088 6.743 9.863 1.00 87.38 99 HIS A O 1
ATOM 788 N N . ARG A 1 100 ? 1.275 5.274 8.352 1.00 89.75 100 ARG A N 1
ATOM 789 C CA . ARG A 1 100 ? 0.026 6.014 8.125 1.00 89.75 100 ARG A CA 1
ATOM 790 C C . ARG A 1 100 ? -1.155 5.359 8.812 1.00 89.75 100 ARG A C 1
ATOM 792 O O . ARG A 1 100 ? -1.716 5.964 9.720 1.00 89.75 100 ARG A O 1
ATOM 799 N N . VAL A 1 101 ? -1.496 4.133 8.424 1.00 91.19 101 VAL A N 1
ATOM 800 C CA . VAL A 1 101 ? -2.743 3.503 8.879 1.00 91.19 101 VAL A CA 1
ATOM 801 C C . VAL A 1 101 ? -2.697 3.194 10.375 1.00 91.19 101 VAL A C 1
ATOM 803 O O . VAL A 1 101 ? -3.559 3.659 11.117 1.00 91.19 101 VAL A O 1
ATOM 806 N N . ALA A 1 102 ? -1.668 2.489 10.854 1.00 90.06 102 ALA A N 1
ATOM 807 C CA . ALA A 1 102 ? -1.566 2.154 12.274 1.00 90.06 102 ALA A CA 1
ATOM 808 C C . ALA A 1 102 ? -1.421 3.404 13.152 1.00 90.06 102 ALA A C 1
ATOM 810 O O . ALA A 1 102 ? -2.044 3.488 14.208 1.00 90.06 102 ALA A O 1
ATOM 811 N N . ARG A 1 103 ? -0.688 4.427 12.690 1.00 90.25 103 ARG A N 1
ATOM 812 C CA . ARG A 1 103 ? -0.622 5.725 13.380 1.00 90.25 103 ARG A CA 1
ATOM 813 C C . ARG A 1 103 ? -2.007 6.372 13.518 1.00 90.25 103 ARG A C 1
ATOM 815 O O . ARG A 1 103 ? -2.340 6.859 14.598 1.00 90.25 103 ARG A O 1
ATOM 822 N N . GLY A 1 104 ? -2.791 6.389 12.442 1.00 89.38 104 GLY A N 1
ATOM 823 C CA . GLY A 1 104 ? -4.160 6.906 12.433 1.00 89.38 104 GLY A CA 1
ATOM 824 C C . GLY A 1 104 ? -5.061 6.167 13.422 1.00 89.38 104 GLY A C 1
ATOM 825 O O . GLY A 1 104 ? -5.701 6.798 14.267 1.00 89.38 104 GLY A O 1
ATOM 826 N N . LEU A 1 105 ? -4.999 4.833 13.415 1.00 90.06 105 LEU A N 1
ATOM 827 C CA . LEU A 1 105 ? -5.714 3.968 14.357 1.00 90.06 105 LEU A CA 1
ATOM 828 C C . LEU A 1 105 ? -5.339 4.257 15.815 1.00 90.06 105 LEU A C 1
ATOM 830 O O . LEU A 1 105 ? -6.216 4.549 16.626 1.00 90.06 105 LEU A O 1
ATOM 834 N N . MET A 1 106 ? -4.042 4.270 16.133 1.00 88.94 106 MET A N 1
ATOM 835 C CA . MET A 1 106 ? -3.543 4.543 17.487 1.00 88.94 106 MET A CA 1
ATOM 836 C C . MET A 1 106 ? -3.936 5.935 17.993 1.00 88.94 106 MET A C 1
ATOM 838 O O . MET A 1 106 ? -4.139 6.124 19.187 1.00 88.94 106 MET A O 1
ATOM 842 N N . SER A 1 107 ? -4.046 6.923 17.100 1.00 88.12 107 SER A N 1
ATOM 843 C CA . SER A 1 107 ? -4.419 8.289 17.488 1.00 88.12 107 SER A CA 1
ATOM 844 C C . SER A 1 107 ? -5.900 8.455 17.841 1.00 88.12 107 SER A C 1
ATOM 846 O O . SER A 1 107 ? -6.267 9.438 18.482 1.00 88.12 107 SER A O 1
ATOM 848 N N . ARG A 1 108 ? -6.758 7.518 17.417 1.00 82.38 108 ARG A N 1
ATOM 849 C CA . ARG A 1 108 ? -8.220 7.638 17.523 1.00 82.38 108 ARG A CA 1
ATOM 850 C C . ARG A 1 108 ? -8.867 6.540 18.361 1.00 82.38 108 ARG A C 1
ATOM 852 O O . ARG A 1 108 ? -10.045 6.667 18.684 1.00 82.38 108 ARG A O 1
ATOM 859 N N . GLN A 1 109 ? -8.137 5.478 18.690 1.00 76.38 109 GLN A N 1
ATOM 860 C CA . GLN A 1 109 ? -8.650 4.350 19.457 1.00 76.38 109 GLN A CA 1
ATOM 861 C C . GLN A 1 109 ? -7.790 4.062 20.687 1.00 76.38 109 GLN A C 1
ATOM 863 O O . GLN A 1 109 ? -6.564 4.046 20.623 1.00 76.38 109 GLN A O 1
ATOM 868 N N . SER A 1 110 ? -8.453 3.755 21.801 1.00 66.62 110 SER A N 1
ATOM 869 C CA . SER A 1 110 ? -7.838 3.139 22.977 1.00 66.62 110 SER A CA 1
ATOM 870 C C . SER A 1 110 ? -7.894 1.616 22.824 1.00 66.62 110 SER A C 1
ATOM 872 O O . SER A 1 110 ? -8.761 0.958 23.396 1.00 66.62 110 SER A O 1
ATOM 874 N N . GLY A 1 111 ? -7.026 1.049 21.988 1.00 80.69 111 GLY A N 1
ATOM 875 C CA . GLY A 1 111 ? -7.012 -0.389 21.717 1.00 80.69 111 GLY A CA 1
ATOM 876 C C . GLY A 1 111 ? -5.651 -0.882 21.244 1.00 80.69 111 GLY A C 1
ATOM 877 O O . GLY A 1 111 ? -4.818 -0.100 20.785 1.00 80.69 111 GLY A O 1
ATOM 878 N N . LEU A 1 112 ? -5.419 -2.190 21.371 1.00 85.56 112 LEU A N 1
ATOM 879 C CA . LEU A 1 112 ? -4.218 -2.824 20.838 1.00 85.56 112 LEU A CA 1
ATOM 880 C C . LEU A 1 112 ? -4.321 -2.898 19.310 1.00 85.56 112 LEU A C 1
ATOM 882 O O . LEU A 1 112 ? -5.247 -3.508 18.778 1.00 85.56 112 LEU A O 1
ATOM 886 N N . VAL A 1 113 ? -3.345 -2.307 18.625 1.00 88.56 113 VAL A N 1
ATOM 887 C CA . VAL A 1 113 ? -3.148 -2.439 17.178 1.00 88.56 113 VAL A CA 1
ATOM 888 C C . VAL A 1 113 ? -1.841 -3.188 16.968 1.00 88.56 113 VAL A C 1
ATOM 890 O O . VAL A 1 113 ? -0.792 -2.735 17.428 1.00 88.56 113 VAL A O 1
ATOM 893 N N . LEU A 1 114 ? -1.897 -4.329 16.283 1.00 90.81 114 LEU A N 1
ATOM 894 C CA . LEU A 1 114 ? -0.711 -5.092 15.900 1.00 90.81 114 LEU A CA 1
ATOM 895 C C . LEU A 1 114 ? -0.579 -5.060 14.379 1.00 90.81 114 LEU A C 1
ATOM 897 O O . LEU A 1 114 ? -1.538 -5.339 13.664 1.00 90.81 114 LEU A O 1
ATOM 901 N N . THR A 1 115 ? 0.607 -4.733 13.880 1.00 89.75 115 THR A N 1
ATOM 902 C CA . THR A 1 115 ? 0.913 -4.822 12.453 1.00 89.75 115 THR A CA 1
ATOM 903 C C . THR A 1 115 ? 1.870 -5.977 12.191 1.00 89.75 115 THR A C 1
ATOM 905 O O . THR A 1 115 ? 2.808 -6.211 12.954 1.00 89.75 115 THR A O 1
ATOM 908 N N . LEU A 1 116 ? 1.638 -6.701 11.098 1.00 85.56 116 LEU A N 1
ATOM 909 C CA . LEU A 1 116 ? 2.555 -7.711 10.579 1.00 85.56 116 LEU A CA 1
ATOM 910 C C . LEU A 1 116 ? 2.674 -7.498 9.071 1.00 85.56 116 LEU A C 1
ATOM 912 O O . LEU A 1 116 ? 1.747 -7.807 8.331 1.00 85.56 116 LEU A O 1
ATOM 916 N N . HIS A 1 117 ? 3.803 -6.945 8.628 1.00 83.25 117 HIS A N 1
ATOM 917 C CA . HIS A 1 117 ? 4.020 -6.528 7.239 1.00 83.25 117 HIS A CA 1
ATOM 918 C C . HIS A 1 117 ? 2.926 -5.578 6.720 1.00 83.25 117 HIS A C 1
ATOM 920 O O . HIS A 1 117 ? 2.845 -4.428 7.154 1.00 83.25 117 HIS A O 1
ATOM 926 N N . ASP A 1 118 ? 2.113 -6.057 5.785 1.00 81.50 118 ASP A N 1
ATOM 927 C CA . ASP A 1 118 ? 1.022 -5.355 5.117 1.00 81.50 118 ASP A CA 1
ATOM 928 C C . ASP A 1 118 ? -0.337 -5.552 5.814 1.00 81.50 118 ASP A C 1
ATOM 930 O O . ASP A 1 118 ? -1.355 -5.024 5.366 1.00 81.50 118 ASP A O 1
ATOM 934 N N . SER A 1 119 ? -0.351 -6.280 6.932 1.00 86.75 119 SER A N 1
ATOM 935 C CA . SER A 1 119 ? -1.557 -6.667 7.654 1.00 86.75 119 SER A CA 1
ATOM 936 C C . SER A 1 119 ? -1.703 -5.918 8.980 1.00 86.75 119 SER A C 1
ATOM 938 O O . SER A 1 119 ? -0.721 -5.637 9.676 1.00 86.75 119 SER A O 1
ATOM 940 N N . ILE A 1 120 ? -2.953 -5.628 9.350 1.00 89.88 120 ILE A N 1
ATOM 941 C CA . ILE A 1 120 ? -3.331 -5.022 10.631 1.00 89.88 120 ILE A CA 1
ATOM 942 C C . ILE A 1 120 ? -4.277 -5.969 11.357 1.00 89.88 120 ILE A C 1
ATOM 944 O O . ILE A 1 120 ? -5.296 -6.380 10.808 1.00 89.88 120 ILE A O 1
ATOM 948 N N . PHE A 1 121 ? -3.953 -6.266 12.608 1.00 91.38 121 PHE A N 1
ATOM 949 C CA . PHE A 1 121 ? -4.808 -6.992 13.530 1.00 91.38 121 PHE A CA 1
ATOM 950 C C . PHE A 1 121 ? -5.382 -6.003 14.540 1.00 91.38 121 PHE A C 1
ATOM 952 O O . PHE A 1 121 ? -4.647 -5.291 15.232 1.00 91.38 121 PHE A O 1
ATOM 959 N N . SER A 1 122 ? -6.707 -5.971 14.613 1.00 88.69 122 SER A N 1
ATOM 960 C CA . SER A 1 122 ? -7.475 -5.148 15.539 1.00 88.69 122 SER A CA 1
ATOM 961 C C . SER A 1 122 ? -8.671 -5.940 16.069 1.00 88.69 122 SER A C 1
ATOM 963 O O . SER A 1 122 ? -9.066 -6.939 15.461 1.00 88.69 122 SER A O 1
ATOM 965 N N . PRO A 1 123 ? -9.299 -5.487 17.162 1.00 89.00 123 PRO A N 1
ATOM 966 C CA . PRO A 1 123 ? -10.633 -5.941 17.538 1.00 89.00 123 PRO A CA 1
ATOM 967 C C . PRO A 1 123 ? -11.638 -5.816 16.376 1.00 89.00 123 PRO A C 1
ATOM 969 O O . PRO A 1 123 ? -11.508 -4.937 15.519 1.00 89.00 123 PRO A O 1
ATOM 972 N N . ALA A 1 124 ? -12.636 -6.704 16.328 1.00 88.44 124 ALA A N 1
ATOM 973 C CA . ALA A 1 124 ? -13.584 -6.786 15.211 1.00 88.44 124 ALA A CA 1
ATOM 974 C C . ALA A 1 124 ? -14.457 -5.525 15.061 1.00 88.44 124 ALA A C 1
ATOM 976 O O . ALA A 1 124 ? -14.751 -5.095 13.948 1.00 88.44 124 ALA A O 1
ATOM 977 N N . ASP A 1 125 ? -14.814 -4.890 16.177 1.00 89.12 125 ASP A N 1
ATOM 978 C CA . ASP A 1 125 ? -15.544 -3.615 16.218 1.00 89.12 125 ASP A CA 1
ATOM 979 C C . ASP A 1 125 ? -14.751 -2.438 15.611 1.00 89.12 125 ASP A C 1
ATOM 981 O O . ASP A 1 125 ? -15.320 -1.408 15.250 1.00 89.12 125 ASP A O 1
ATOM 985 N N . SER A 1 126 ? -13.438 -2.605 15.438 1.00 87.06 126 SER A N 1
ATOM 986 C CA . SER A 1 126 ? -12.521 -1.580 14.941 1.00 87.06 126 SER A CA 1
ATOM 987 C C . SER A 1 126 ? -12.316 -1.616 13.424 1.00 87.06 126 SER A C 1
ATOM 989 O O . SER A 1 126 ? -11.617 -0.760 12.877 1.00 87.06 126 SER A O 1
ATOM 991 N N . ILE A 1 127 ? -12.957 -2.550 12.712 1.00 88.19 127 ILE A N 1
ATOM 992 C CA . ILE A 1 127 ? -12.778 -2.727 11.262 1.00 88.19 127 ILE A CA 1
ATOM 993 C C . ILE A 1 127 ? -13.116 -1.463 10.456 1.00 88.19 127 ILE A C 1
ATOM 995 O O . ILE A 1 127 ? -12.380 -1.093 9.543 1.00 88.19 127 ILE A O 1
ATOM 999 N N . HIS A 1 128 ? -14.172 -0.738 10.837 1.00 89.75 128 HIS A N 1
ATOM 1000 C CA . HIS A 1 128 ? -14.572 0.503 10.166 1.00 89.75 128 HIS A CA 1
ATOM 1001 C C . HIS A 1 128 ? -13.540 1.622 10.333 1.00 89.75 128 HIS A C 1
ATOM 1003 O O . HIS A 1 128 ? -13.388 2.476 9.457 1.00 89.75 128 HIS A O 1
ATOM 1009 N N . HIS A 1 129 ? -12.809 1.621 11.449 1.00 90.31 129 HIS A N 1
ATOM 1010 C CA . HIS A 1 129 ? -11.718 2.559 11.659 1.00 90.31 129 HIS A CA 1
ATOM 1011 C C . HIS A 1 129 ? -10.534 2.210 10.766 1.00 90.31 129 HIS A C 1
ATOM 1013 O O . HIS A 1 129 ? -10.028 3.099 10.087 1.00 90.31 129 HIS A O 1
ATOM 1019 N N . ALA A 1 130 ? -10.153 0.932 10.686 1.00 89.88 130 ALA A N 1
ATOM 1020 C CA . ALA A 1 130 ? -9.079 0.494 9.797 1.00 89.88 130 ALA A CA 1
ATOM 1021 C C . ALA A 1 130 ? -9.402 0.838 8.339 1.00 89.88 130 ALA A C 1
ATOM 1023 O O . ALA A 1 130 ? -8.586 1.457 7.657 1.00 89.88 130 ALA A O 1
ATOM 1024 N N . GLU A 1 131 ? -10.623 0.538 7.889 1.00 92.12 131 GLU A N 1
ATOM 1025 C CA . GLU A 1 131 ? -11.087 0.890 6.547 1.00 92.12 131 GLU A CA 1
ATOM 1026 C C . GLU A 1 131 ? -10.975 2.397 6.277 1.00 92.12 131 GLU A C 1
ATOM 1028 O O . GLU A 1 131 ? -10.492 2.801 5.216 1.00 92.12 131 GLU A O 1
ATOM 1033 N N . ARG A 1 132 ? -11.396 3.240 7.230 1.00 92.56 132 ARG A N 1
ATOM 1034 C CA . ARG A 1 132 ? -11.295 4.697 7.097 1.00 92.56 132 ARG A CA 1
ATOM 1035 C C . ARG A 1 132 ? -9.843 5.148 6.960 1.00 92.56 132 ARG A C 1
ATOM 1037 O O . ARG A 1 132 ? -9.546 5.889 6.027 1.00 92.56 132 ARG A O 1
ATOM 1044 N N . GLU A 1 133 ? -8.952 4.703 7.844 1.00 93.56 133 GLU A N 1
ATOM 1045 C CA . GLU A 1 133 ? -7.542 5.113 7.810 1.00 93.56 133 GLU A CA 1
ATOM 1046 C C . GLU A 1 133 ? -6.853 4.647 6.512 1.00 93.56 133 GLU A C 1
ATOM 1048 O O . GLU A 1 133 ? -6.081 5.396 5.910 1.00 93.56 133 GLU A O 1
ATOM 1053 N N . PHE A 1 134 ? -7.189 3.452 6.007 1.00 93.06 134 PHE A N 1
ATOM 1054 C CA . PHE A 1 134 ? -6.755 3.020 4.677 1.00 93.06 134 PHE A CA 1
ATOM 1055 C C . PHE A 1 134 ? -7.296 3.948 3.587 1.00 93.06 134 PHE A C 1
ATOM 1057 O O . PHE A 1 134 ? -6.529 4.441 2.759 1.00 93.06 134 PHE A O 1
ATOM 1064 N N . ARG A 1 135 ? -8.600 4.238 3.590 1.00 92.94 135 ARG A N 1
ATOM 1065 C CA . ARG A 1 135 ? -9.230 5.108 2.590 1.00 92.94 135 ARG A CA 1
ATOM 1066 C C . ARG A 1 135 ? -8.587 6.496 2.559 1.00 92.94 135 ARG A C 1
ATOM 1068 O O . ARG A 1 135 ? -8.323 7.003 1.471 1.00 92.94 135 ARG A O 1
ATOM 1075 N N . GLU A 1 136 ? -8.301 7.077 3.722 1.00 93.31 136 GLU A N 1
ATOM 1076 C CA . GLU A 1 136 ? -7.589 8.352 3.852 1.00 93.31 136 GLU A CA 1
ATOM 1077 C C . GLU A 1 136 ? -6.173 8.252 3.257 1.00 93.31 136 GLU A C 1
ATOM 1079 O O . GLU A 1 136 ? -5.818 9.032 2.369 1.00 93.31 136 GLU A O 1
ATOM 1084 N N . ALA A 1 137 ? -5.399 7.230 3.633 1.00 91.81 137 ALA A N 1
ATOM 1085 C CA . ALA A 1 137 ? -4.031 7.050 3.147 1.00 91.81 137 ALA A CA 1
ATOM 1086 C C . ALA A 1 137 ? -3.943 6.791 1.624 1.00 91.81 137 ALA A C 1
ATOM 1088 O O . ALA A 1 137 ? -3.007 7.248 0.957 1.00 91.81 137 ALA A O 1
ATOM 1089 N N . PHE A 1 138 ? -4.922 6.085 1.046 1.00 90.62 138 PHE A N 1
ATOM 1090 C CA . PHE A 1 138 ? -5.043 5.885 -0.402 1.00 90.62 138 PHE A CA 1
ATOM 1091 C C . PHE A 1 138 ? -5.499 7.166 -1.125 1.00 90.62 138 PHE A C 1
ATOM 1093 O O . PHE A 1 138 ? -4.952 7.501 -2.184 1.00 90.62 138 PHE A O 1
ATOM 1100 N N . ALA A 1 139 ? -6.434 7.926 -0.541 1.00 90.62 139 ALA A N 1
ATOM 1101 C CA . ALA A 1 139 ? -6.913 9.195 -1.092 1.00 90.62 139 ALA A CA 1
ATOM 1102 C C . ALA A 1 139 ? -5.796 10.248 -1.186 1.00 90.62 139 ALA A C 1
ATOM 1104 O O . ALA A 1 139 ? -5.659 10.901 -2.222 1.00 90.62 139 ALA A O 1
ATOM 1105 N N . GLU A 1 140 ? -4.930 10.348 -0.172 1.00 90.19 140 GLU A N 1
ATOM 1106 C CA . GLU A 1 140 ? -3.740 11.219 -0.186 1.00 90.19 140 GLU A CA 1
ATOM 1107 C C . GLU A 1 140 ? -2.792 10.920 -1.358 1.00 90.19 140 GLU A C 1
ATOM 1109 O O . GLU A 1 140 ? -2.076 11.800 -1.841 1.00 90.19 140 GLU A O 1
ATOM 1114 N N . ARG A 1 141 ? -2.794 9.672 -1.837 1.00 86.31 141 ARG A N 1
ATOM 1115 C CA . ARG A 1 141 ? -1.986 9.212 -2.974 1.00 86.31 141 ARG A CA 1
ATOM 1116 C C . ARG A 1 141 ? -2.752 9.232 -4.299 1.00 86.31 141 ARG A C 1
ATOM 1118 O O . ARG A 1 141 ? -2.183 8.849 -5.318 1.00 86.31 141 ARG A O 1
ATOM 1125 N N . LYS A 1 142 ? -4.008 9.701 -4.308 1.00 89.12 142 LYS A N 1
ATOM 1126 C CA . LYS A 1 142 ? -4.925 9.684 -5.465 1.00 89.12 142 LYS A CA 1
ATOM 1127 C C . LYS A 1 142 ? -5.155 8.276 -6.027 1.00 89.12 142 LYS A C 1
ATOM 1129 O O . LYS A 1 142 ? -5.357 8.106 -7.227 1.00 89.12 142 LYS A O 1
ATOM 1134 N N . ILE A 1 143 ? -5.116 7.267 -5.162 1.00 83.25 143 ILE A N 1
ATOM 1135 C CA . ILE A 1 143 ? -5.354 5.875 -5.535 1.00 83.25 143 ILE A CA 1
ATOM 1136 C C . ILE A 1 143 ? -6.771 5.505 -5.096 1.00 83.25 143 ILE A C 1
ATOM 1138 O O . ILE A 1 143 ? -7.168 5.750 -3.958 1.00 83.25 143 ILE A O 1
ATOM 1142 N N . LYS A 1 144 ? -7.545 4.909 -6.007 1.00 83.25 144 LYS A N 1
ATOM 1143 C CA . LYS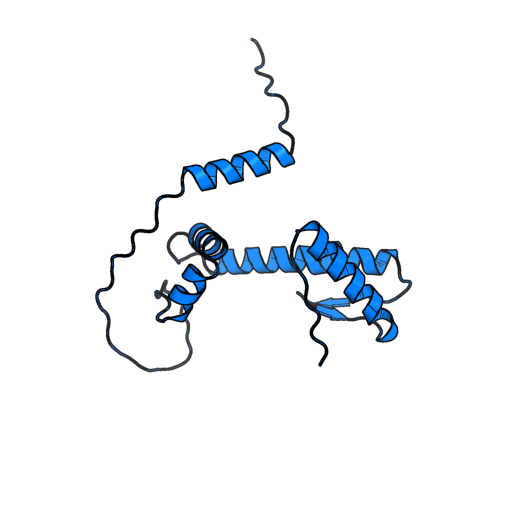 A 1 144 ? -8.888 4.417 -5.695 1.00 83.25 144 LYS A CA 1
ATOM 1144 C C . LYS A 1 144 ? -8.775 3.076 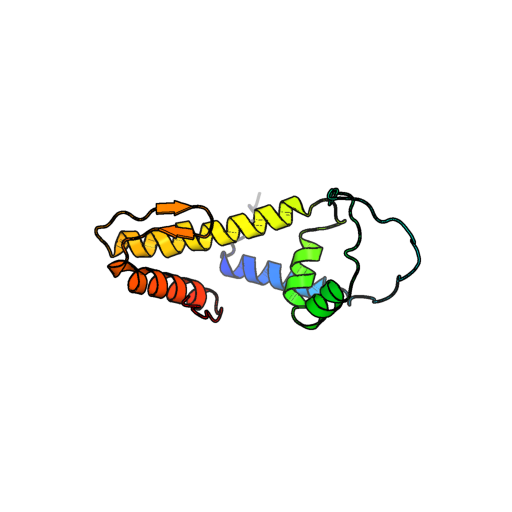-4.972 1.00 83.25 144 LYS A C 1
ATOM 1146 O O . LYS A 1 144 ? -8.285 2.110 -5.545 1.00 83.25 144 LYS A O 1
ATOM 1151 N N . MET A 1 145 ? -9.243 3.030 -3.731 1.00 85.38 145 MET A N 1
ATOM 1152 C CA . MET A 1 145 ? -9.326 1.800 -2.947 1.00 85.38 145 MET A CA 1
ATOM 1153 C C . MET A 1 145 ? -10.643 1.069 -3.236 1.00 85.38 145 MET A C 1
ATOM 1155 O O . MET A 1 145 ? -11.683 1.708 -3.413 1.00 85.38 145 MET A O 1
ATOM 1159 N N . GLN A 1 146 ? -10.607 -0.262 -3.238 1.00 83.75 146 GLN A N 1
ATOM 1160 C CA . GLN A 1 146 ? -11.791 -1.116 -3.207 1.00 83.75 146 GLN A CA 1
ATOM 1161 C C . GLN A 1 146 ? -11.650 -2.086 -2.035 1.00 83.75 146 GLN A C 1
ATOM 1163 O O . GLN A 1 146 ? -10.651 -2.794 -1.944 1.00 83.75 146 GLN A O 1
ATOM 1168 N N . LEU A 1 147 ? -12.638 -2.099 -1.140 1.00 82.38 147 LEU A N 1
ATOM 1169 C CA . LEU A 1 147 ? -12.693 -3.073 -0.057 1.00 82.38 147 LEU A CA 1
ATOM 1170 C C . LEU A 1 147 ? -13.258 -4.386 -0.604 1.00 82.38 147 LEU A C 1
ATOM 1172 O O . LEU A 1 147 ? -14.315 -4.391 -1.238 1.00 82.38 147 LEU A O 1
ATOM 1176 N N . LYS A 1 148 ? -12.553 -5.488 -0.353 1.00 82.19 148 LYS A N 1
ATOM 1177 C CA . LYS A 1 148 ? -13.059 -6.843 -0.566 1.00 82.19 148 LYS A CA 1
ATOM 1178 C C . LYS A 1 148 ? -13.404 -7.419 0.805 1.00 82.19 148 LYS A C 1
ATOM 1180 O O . LYS A 1 148 ? -12.541 -7.444 1.675 1.00 82.19 148 LYS A O 1
ATOM 1185 N N . ILE A 1 149 ? -14.657 -7.816 0.988 1.00 79.56 149 ILE A N 1
ATOM 1186 C CA . ILE A 1 149 ? -15.144 -8.466 2.208 1.00 79.56 149 ILE A CA 1
ATOM 1187 C C . ILE A 1 149 ? -15.360 -9.936 1.845 1.00 79.56 149 ILE A C 1
ATOM 1189 O O . ILE A 1 149 ? -16.037 -10.211 0.851 1.00 79.56 149 ILE A O 1
ATOM 1193 N N . GLU A 1 150 ? -14.729 -10.837 2.595 1.00 72.00 150 GLU A N 1
ATOM 1194 C CA . GLU A 1 150 ? -14.883 -12.295 2.485 1.00 72.00 150 GLU A CA 1
ATOM 1195 C C . GLU A 1 150 ? -15.635 -12.843 3.698 1.00 72.00 150 GLU A C 1
ATOM 1197 O O . GLU A 1 150 ? -15.452 -12.278 4.803 1.00 72.00 150 GLU A O 1
#

pLDDT: mean 71.56, std 18.42, range [35.81, 93.56]

Foldseek 3Di:
DDDPDDDDDDPVRVVVVVVVVCVVPDDPDDPDDDDDDDDDDDDDDPDLDLPDDDDPVLVVCCVVPVPVNVVQCVQCPPSNRNVSVVVVVLVVLCCLVPVQQVVQLVVPDPFDWDDDRNDIDGPPVCVVSSVVSNCVSCVVVVHDDDDDDD